Protein AF-A0A3D2VH18-F1 (afdb_monomer_lite)

pLDDT: mean 82.27, std 6.6, range [60.28, 90.25]

Sequence (54 aa):
NLMNLCRVHPHSAYRWFMEMYIDSAHWVMGPNVFGMGLFSDGGIFATKPYICGS

Radius of gyration: 10.83 Å; chains: 1; bounding box: 25×21×28 Å

Foldseek 3Di:
DVCLVVVPDLVVVLVVCCVPDPPNDPVVSVCCRCPANNVVVVAPNHVDHPDDDD

Structure (mmCIF, N/CA/C/O backbone):
data_AF-A0A3D2VH18-F1
#
_entry.id   AF-A0A3D2VH18-F1
#
loop_
_atom_site.group_PDB
_atom_site.id
_atom_site.type_symbol
_atom_site.label_atom_id
_atom_site.label_alt_id
_atom_site.label_comp_id
_atom_site.label_asym_id
_atom_site.label_entity_id
_atom_site.label_seq_id
_atom_site.pdbx_PDB_ins_code
_atom_site.Cartn_x
_atom_site.Cartn_y
_atom_site.Cartn_z
_atom_site.occupancy
_atom_site.B_iso_or_equiv
_atom_site.auth_seq_id
_atom_site.auth_comp_id
_atom_site.auth_asym_id
_atom_site.auth_ato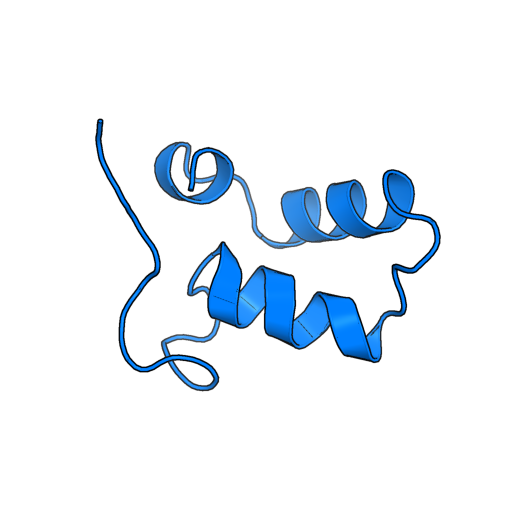m_id
_atom_site.pdbx_PDB_model_num
ATOM 1 N N . ASN A 1 1 ? -6.434 3.620 1.812 1.00 77.69 1 ASN A N 1
ATOM 2 C CA . ASN A 1 1 ? -7.781 3.905 2.363 1.00 77.69 1 ASN A CA 1
ATOM 3 C C . ASN A 1 1 ? -8.912 3.264 1.577 1.00 77.69 1 ASN A C 1
ATOM 5 O O . ASN A 1 1 ? -9.402 2.251 2.050 1.00 77.69 1 ASN A O 1
ATOM 9 N N . LEU A 1 2 ? -9.310 3.761 0.396 1.00 82.88 2 LEU A N 1
ATOM 10 C CA . LEU A 1 2 ? -10.510 3.249 -0.295 1.00 82.88 2 LEU A CA 1
ATOM 11 C C . LEU A 1 2 ? -10.458 1.740 -0.597 1.00 82.88 2 LEU A C 1
ATOM 13 O O . LEU A 1 2 ? -11.388 1.023 -0.261 1.00 82.88 2 LEU A O 1
ATOM 17 N N . MET A 1 3 ? -9.346 1.234 -1.142 1.00 84.94 3 MET A N 1
ATOM 18 C CA . MET A 1 3 ? -9.187 -0.203 -1.430 1.00 84.94 3 MET A CA 1
ATOM 19 C C . MET A 1 3 ? -9.266 -1.084 -0.173 1.00 84.94 3 MET A C 1
ATOM 21 O O . MET A 1 3 ? -9.802 -2.186 -0.235 1.00 84.94 3 MET A O 1
ATOM 25 N N . ASN A 1 4 ? -8.789 -0.577 0.970 1.00 84.75 4 ASN A N 1
ATOM 26 C CA . ASN A 1 4 ? -8.893 -1.267 2.255 1.00 84.75 4 ASN A CA 1
ATOM 27 C C . ASN A 1 4 ? -10.353 -1.281 2.751 1.00 84.75 4 ASN A C 1
ATOM 29 O O . ASN A 1 4 ? -10.891 -2.325 3.109 1.00 84.75 4 ASN A O 1
ATOM 33 N N . LEU A 1 5 ? -11.036 -0.131 2.678 1.00 84.69 5 LEU A N 1
ATOM 34 C CA . LEU A 1 5 ? -12.444 0.020 3.068 1.00 84.69 5 LEU A CA 1
ATOM 35 C C . LEU A 1 5 ? -13.394 -0.824 2.203 1.00 84.69 5 LEU A C 1
ATOM 37 O O . LEU A 1 5 ? -14.326 -1.434 2.720 1.00 84.69 5 LEU A O 1
ATOM 41 N N . CYS A 1 6 ? -13.130 -0.910 0.900 1.00 87.44 6 CYS A N 1
ATOM 42 C CA . CYS A 1 6 ? -13.893 -1.726 -0.044 1.00 87.44 6 CYS A CA 1
ATOM 43 C C . CYS A 1 6 ? -13.521 -3.219 -0.006 1.00 87.44 6 CYS A C 1
ATOM 45 O O . CYS A 1 6 ? -14.053 -3.984 -0.808 1.00 87.44 6 CYS A O 1
ATOM 47 N N . ARG A 1 7 ? -12.621 -3.644 0.896 1.00 83.88 7 ARG A N 1
ATOM 48 C CA . ARG A 1 7 ? -12.151 -5.036 1.032 1.00 83.88 7 ARG A CA 1
ATOM 49 C C . ARG A 1 7 ? -11.629 -5.630 -0.281 1.00 83.88 7 ARG A C 1
ATOM 51 O O . ARG A 1 7 ? -11.885 -6.790 -0.603 1.00 83.88 7 ARG A O 1
ATOM 58 N N . VAL A 1 8 ? -10.896 -4.828 -1.049 1.00 87.56 8 VAL A N 1
ATOM 59 C CA . VAL A 1 8 ? -10.236 -5.293 -2.272 1.00 87.56 8 VAL A CA 1
ATOM 60 C C . VAL A 1 8 ? -9.170 -6.321 -1.901 1.00 87.56 8 VAL A C 1
ATOM 62 O O . VAL A 1 8 ? -8.417 -6.128 -0.947 1.00 87.56 8 VAL A O 1
ATOM 65 N N . HIS A 1 9 ? -9.087 -7.412 -2.667 1.00 88.38 9 HIS A N 1
ATOM 66 C CA . HIS A 1 9 ? -8.085 -8.443 -2.422 1.00 88.38 9 HIS A CA 1
ATOM 67 C C . HIS A 1 9 ? -6.664 -7.842 -2.496 1.00 88.38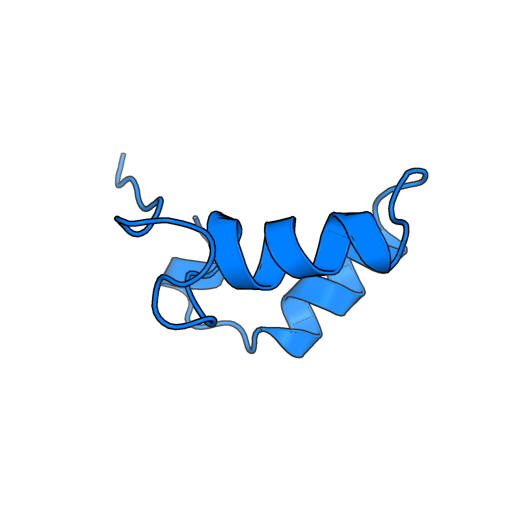 9 HIS A C 1
ATOM 69 O O . HIS A 1 9 ? -6.340 -7.202 -3.505 1.00 88.38 9 HIS A O 1
ATOM 75 N N . PRO A 1 10 ? -5.790 -8.071 -1.495 1.00 85.56 10 PRO A N 1
ATOM 76 C CA . PRO A 1 10 ? -4.487 -7.409 -1.421 1.00 85.56 10 PRO A CA 1
ATOM 77 C C . PRO A 1 10 ? -3.594 -7.616 -2.641 1.00 85.56 10 PRO A C 1
ATOM 79 O O . PRO A 1 10 ? -2.925 -6.693 -3.096 1.00 85.56 10 PRO A O 1
ATOM 82 N N . HIS A 1 11 ? -3.660 -8.804 -3.244 1.00 87.62 11 HIS A N 1
ATOM 83 C CA . HIS A 1 11 ? -2.921 -9.109 -4.472 1.00 87.62 11 HIS A CA 1
ATOM 84 C C . HIS A 1 11 ? -3.382 -8.288 -5.683 1.00 87.62 11 HIS A C 1
ATOM 86 O O . HIS A 1 11 ? -2.572 -7.928 -6.533 1.00 87.62 11 HIS A O 1
ATOM 92 N N . SER A 1 12 ? -4.676 -7.971 -5.766 1.00 88.69 12 SER A N 1
ATOM 93 C CA . SER A 1 12 ? -5.224 -7.159 -6.857 1.00 88.69 12 SER A CA 1
ATOM 94 C C . SER A 1 12 ? -4.814 -5.698 -6.704 1.00 88.69 12 SER A C 1
ATOM 96 O O . SER A 1 12 ? -4.414 -5.072 -7.680 1.00 88.69 12 SER A O 1
ATOM 98 N N . ALA A 1 13 ? -4.843 -5.175 -5.474 1.00 87.94 13 ALA A N 1
ATOM 99 C CA . ALA A 1 13 ? -4.332 -3.841 -5.177 1.00 87.94 13 ALA A CA 1
ATOM 100 C C . ALA A 1 13 ? -2.827 -3.742 -5.472 1.00 87.94 13 ALA A C 1
ATOM 102 O O . ALA A 1 13 ? -2.394 -2.800 -6.125 1.00 87.94 13 ALA A O 1
ATOM 103 N N . TYR A 1 14 ? -2.040 -4.743 -5.065 1.00 88.69 14 TYR A N 1
ATOM 104 C CA . TYR A 1 14 ? -0.607 -4.806 -5.351 1.00 88.69 14 TYR A CA 1
ATOM 105 C C . TYR A 1 14 ? -0.309 -4.771 -6.851 1.00 88.69 14 TYR A C 1
ATOM 107 O O . TYR A 1 14 ? 0.508 -3.966 -7.285 1.00 88.69 14 TYR A O 1
ATOM 115 N N . ARG A 1 15 ? -1.004 -5.587 -7.655 1.00 90.25 15 ARG A N 1
ATOM 116 C CA . ARG A 1 15 ? -0.857 -5.565 -9.120 1.00 90.25 15 ARG A CA 1
ATOM 117 C C . ARG A 1 15 ? -1.191 -4.201 -9.710 1.00 90.25 15 ARG A C 1
ATOM 119 O O . ARG A 1 15 ? -0.423 -3.690 -10.509 1.00 90.25 15 ARG A O 1
ATOM 126 N N . TRP A 1 16 ? -2.275 -3.583 -9.249 1.00 90.19 16 TRP A N 1
ATOM 127 C CA . TRP A 1 16 ? -2.657 -2.248 -9.699 1.00 90.19 16 TRP A CA 1
ATOM 128 C C . TRP A 1 16 ? -1.578 -1.197 -9.386 1.00 90.19 16 TRP A C 1
ATOM 130 O O . TRP A 1 16 ? -1.228 -0.402 -10.254 1.00 90.19 16 TRP A O 1
ATOM 140 N N . PHE A 1 17 ? -0.989 -1.229 -8.184 1.00 88.00 17 PHE A N 1
ATOM 141 C CA . PHE A 1 17 ? 0.128 -0.344 -7.823 1.00 88.00 17 PHE A CA 1
ATOM 142 C C . PHE A 1 17 ? 1.404 -0.633 -8.626 1.00 88.00 17 PHE A C 1
ATOM 144 O O . PHE A 1 17 ? 2.139 0.298 -8.935 1.00 88.00 17 PHE A O 1
ATOM 151 N N . MET A 1 18 ? 1.648 -1.894 -8.991 1.00 88.31 18 MET A N 1
ATOM 152 C CA . MET A 1 18 ? 2.773 -2.296 -9.844 1.00 88.31 18 MET A CA 1
ATOM 153 C C . MET A 1 18 ? 2.616 -1.878 -11.315 1.00 88.31 18 MET A C 1
ATOM 155 O O . MET A 1 18 ? 3.603 -1.800 -12.034 1.00 88.31 18 MET A O 1
ATOM 159 N N . GLU A 1 19 ? 1.391 -1.643 -11.783 1.00 90.12 19 GLU A N 1
ATOM 160 C CA . GLU A 1 19 ? 1.113 -1.260 -13.175 1.00 90.12 19 GLU A CA 1
ATOM 161 C C . GLU A 1 19 ? 0.977 0.261 -13.353 1.00 90.12 19 GLU A C 1
ATOM 163 O O . GLU A 1 19 ? 1.290 0.789 -14.418 1.00 90.12 19 GLU A O 1
ATOM 168 N N . MET A 1 20 ? 0.514 0.976 -12.323 1.00 90.19 20 MET A N 1
ATOM 169 C CA . MET A 1 20 ? 0.229 2.417 -12.393 1.00 90.19 20 MET A CA 1
ATOM 170 C C . MET A 1 20 ? 1.427 3.323 -12.100 1.00 90.19 20 MET A C 1
ATOM 172 O O . MET A 1 20 ? 1.394 4.502 -12.453 1.00 90.19 20 MET A O 1
ATOM 176 N N . TYR A 1 21 ? 2.466 2.809 -11.443 1.00 87.50 21 TYR A N 1
ATOM 177 C CA . TYR A 1 21 ? 3.590 3.613 -10.971 1.00 87.50 21 TYR A CA 1
ATOM 178 C C . TYR A 1 21 ? 4.901 3.161 -11.610 1.00 87.50 21 TYR A C 1
ATOM 180 O O . TYR A 1 21 ? 5.178 1.976 -11.718 1.00 87.50 21 TYR A O 1
ATOM 188 N N . ILE A 1 22 ? 5.733 4.115 -12.031 1.00 85.38 22 ILE A N 1
ATOM 189 C CA . ILE A 1 22 ? 7.016 3.818 -12.690 1.00 85.38 22 ILE A CA 1
ATOM 190 C C . ILE A 1 22 ? 8.114 3.408 -11.694 1.00 85.38 22 ILE A C 1
ATOM 192 O O . ILE A 1 22 ? 9.090 2.763 -12.067 1.00 85.38 22 ILE A O 1
ATOM 196 N N . ASP A 1 23 ? 7.952 3.766 -10.420 1.00 86.00 23 ASP A N 1
ATOM 197 C CA . ASP A 1 23 ? 8.842 3.436 -9.303 1.00 86.00 23 ASP A CA 1
ATOM 198 C C . ASP A 1 23 ? 8.380 2.191 -8.525 1.00 86.00 23 ASP A C 1
ATOM 200 O O . ASP A 1 23 ? 8.850 1.909 -7.418 1.00 86.00 23 ASP A O 1
ATOM 204 N N . SER A 1 24 ? 7.477 1.400 -9.106 1.00 82.12 24 SER A N 1
ATOM 205 C CA . SER A 1 24 ? 6.963 0.193 -8.478 1.00 82.12 24 SER A CA 1
ATOM 206 C C . SER A 1 24 ? 7.961 -0.965 -8.575 1.00 82.12 24 SER A C 1
ATOM 208 O O . SER A 1 24 ? 7.887 -1.839 -9.441 1.00 82.12 24 SER A O 1
ATOM 210 N N . ALA A 1 25 ? 8.918 -0.995 -7.654 1.00 86.75 25 ALA A N 1
ATOM 211 C CA . ALA A 1 25 ? 9.778 -2.154 -7.461 1.00 86.75 25 ALA A CA 1
ATOM 212 C C . ALA A 1 25 ? 9.148 -3.134 -6.459 1.00 86.75 25 ALA A C 1
ATOM 214 O O . ALA A 1 25 ? 8.581 -2.727 -5.441 1.00 86.75 25 ALA A O 1
ATOM 215 N N . HIS A 1 26 ? 9.298 -4.441 -6.706 1.00 81.25 26 HIS A N 1
ATOM 216 C CA . HIS A 1 26 ? 8.701 -5.493 -5.873 1.00 81.25 26 HIS A CA 1
ATOM 217 C C . HIS A 1 26 ? 9.037 -5.356 -4.378 1.00 81.25 26 HIS A C 1
ATOM 219 O O . HIS A 1 26 ? 8.164 -5.550 -3.533 1.00 81.25 26 HIS A O 1
ATOM 225 N N . TRP A 1 27 ? 10.279 -4.981 -4.060 1.00 84.50 27 TRP A N 1
ATOM 226 C CA . TRP A 1 27 ? 10.763 -4.804 -2.688 1.00 84.50 27 TRP A CA 1
ATOM 227 C C . TRP A 1 27 ? 10.202 -3.552 -1.995 1.00 84.50 27 TRP A C 1
ATOM 229 O O . TRP A 1 27 ? 10.152 -3.517 -0.769 1.00 84.50 27 TRP A O 1
ATOM 239 N N . VAL A 1 28 ? 9.746 -2.553 -2.759 1.00 87.38 28 VAL A N 1
ATOM 240 C CA . VAL A 1 28 ? 9.124 -1.325 -2.234 1.00 87.38 28 VAL A CA 1
ATOM 241 C C . VAL A 1 28 ? 7.623 -1.529 -2.059 1.00 87.38 28 VAL A C 1
ATOM 243 O O . VAL A 1 28 ? 7.066 -1.247 -0.999 1.00 87.38 28 VAL A O 1
ATOM 246 N N . MET A 1 29 ? 6.953 -2.060 -3.085 1.00 87.56 29 MET A N 1
ATOM 247 C CA . MET A 1 29 ? 5.495 -2.202 -3.066 1.00 87.56 29 MET A CA 1
ATOM 248 C C . MET A 1 29 ? 5.004 -3.314 -2.143 1.00 87.56 29 MET A C 1
ATOM 250 O O . MET A 1 29 ? 3.877 -3.233 -1.664 1.00 87.56 29 MET A O 1
ATOM 254 N N . GLY A 1 30 ? 5.833 -4.318 -1.845 1.00 85.19 30 GLY A N 1
ATOM 255 C CA . GLY A 1 30 ? 5.508 -5.364 -0.872 1.00 85.19 30 GLY A CA 1
ATOM 256 C C . GLY A 1 30 ? 5.112 -4.788 0.499 1.00 85.19 30 GLY A C 1
ATOM 257 O O . GLY A 1 30 ? 3.940 -4.853 0.873 1.00 85.19 30 GLY A O 1
ATOM 258 N N . PRO A 1 31 ? 6.044 -4.173 1.244 1.00 83.38 31 PRO A N 1
ATOM 259 C CA . PRO A 1 31 ? 5.738 -3.598 2.554 1.00 83.38 31 PRO A CA 1
ATOM 260 C C . PRO A 1 31 ? 4.746 -2.423 2.482 1.00 83.38 31 PRO A C 1
ATOM 262 O O . PRO A 1 31 ? 3.880 -2.294 3.350 1.00 83.38 31 PRO A O 1
ATOM 265 N N . ASN A 1 32 ? 4.801 -1.602 1.427 1.00 85.75 32 ASN A N 1
ATOM 266 C CA . ASN A 1 32 ? 3.924 -0.434 1.307 1.00 85.75 32 ASN A CA 1
ATOM 267 C C . ASN A 1 32 ? 2.455 -0.807 1.073 1.00 85.75 32 ASN A C 1
ATOM 269 O O . ASN A 1 32 ? 1.578 -0.237 1.719 1.00 85.75 32 ASN A O 1
ATOM 273 N N . VAL A 1 33 ? 2.162 -1.755 0.178 1.00 85.44 33 VAL A N 1
ATOM 274 C CA . VAL A 1 33 ? 0.776 -2.139 -0.131 1.00 85.44 33 VAL A CA 1
ATOM 275 C C . VAL A 1 33 ? 0.237 -3.110 0.915 1.00 85.44 33 VAL A C 1
ATOM 277 O O . VAL A 1 33 ? -0.836 -2.868 1.470 1.00 85.44 33 VAL A O 1
ATOM 280 N N . PHE A 1 34 ? 0.971 -4.186 1.215 1.00 84.94 34 PHE A N 1
ATOM 281 C CA . PHE A 1 34 ? 0.478 -5.233 2.114 1.00 84.94 34 PHE A CA 1
ATOM 282 C C . PHE A 1 34 ? 0.536 -4.824 3.587 1.00 84.94 34 PHE A C 1
ATOM 284 O O . PHE A 1 34 ? -0.382 -5.169 4.332 1.00 84.94 34 PHE A O 1
ATOM 291 N N . GLY A 1 35 ? 1.561 -4.075 3.995 1.00 83.94 35 GLY A N 1
ATOM 292 C CA . GLY A 1 35 ? 1.697 -3.578 5.361 1.00 83.94 35 GLY A CA 1
ATOM 293 C C . GLY A 1 35 ? 0.970 -2.259 5.563 1.00 83.94 35 GLY A C 1
ATOM 294 O O . GLY A 1 35 ? -0.090 -2.202 6.183 1.00 83.94 35 GLY A O 1
ATOM 295 N N . MET A 1 36 ? 1.510 -1.179 4.997 1.00 80.94 36 MET A N 1
ATOM 296 C CA . MET A 1 36 ? 1.011 0.171 5.284 1.00 80.94 36 MET A CA 1
ATOM 297 C C . MET A 1 36 ? -0.383 0.442 4.685 1.00 80.94 36 MET A C 1
ATOM 299 O O . MET A 1 36 ? -1.244 1.019 5.347 1.00 80.94 36 MET A O 1
ATOM 303 N N . GLY A 1 37 ? -0.623 0.031 3.437 1.00 80.88 37 GLY A N 1
ATOM 304 C CA . GLY A 1 37 ? 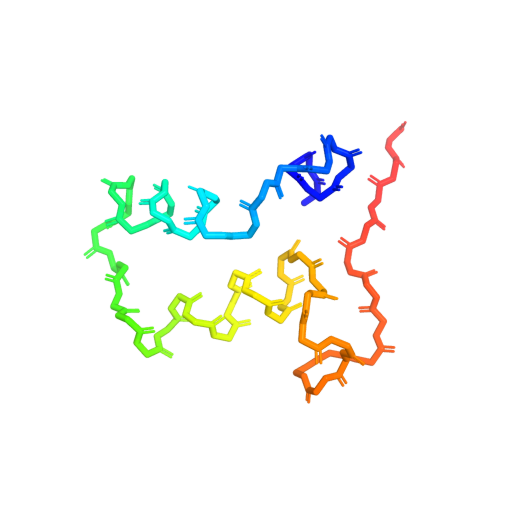-1.822 0.396 2.676 1.00 80.88 37 GLY A CA 1
ATOM 305 C C . GLY A 1 37 ? -3.074 -0.419 3.006 1.00 80.88 37 GLY A C 1
ATOM 306 O O . GLY A 1 37 ? -4.181 0.132 3.016 1.00 80.88 37 GLY A O 1
ATOM 307 N N . LEU A 1 38 ? -2.909 -1.720 3.254 1.00 81.94 38 LEU A N 1
ATOM 308 C CA . LEU A 1 38 ? -4.010 -2.660 3.490 1.00 81.94 38 LEU A CA 1
ATOM 309 C C . LEU A 1 38 ? -3.981 -3.326 4.865 1.00 81.94 38 LEU A C 1
ATOM 311 O O . LEU A 1 38 ? -4.963 -3.968 5.223 1.00 81.94 38 LEU A O 1
ATOM 315 N N . PHE A 1 39 ? -2.900 -3.181 5.638 1.00 82.00 39 PHE A N 1
ATOM 316 C CA . PHE A 1 39 ? -2.751 -3.827 6.949 1.00 82.00 39 PHE A CA 1
ATOM 317 C C . PHE A 1 39 ? -2.995 -5.349 6.911 1.00 82.00 39 PHE A C 1
ATOM 319 O O . PHE A 1 39 ? -3.514 -5.956 7.845 1.00 82.00 39 PHE A O 1
ATOM 326 N N . SER A 1 40 ? -2.662 -5.972 5.780 1.00 77.38 40 SER A N 1
ATOM 327 C CA . SER A 1 40 ? -2.876 -7.400 5.518 1.00 77.38 40 SER A CA 1
ATOM 328 C C . SER A 1 40 ? -1.778 -8.288 6.104 1.00 77.38 40 SER A C 1
ATOM 330 O O . SER A 1 40 ? -1.943 -9.500 6.191 1.00 77.38 40 SER A O 1
ATOM 332 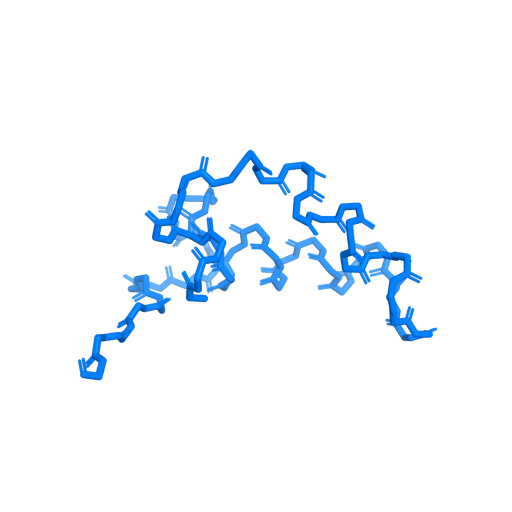N N . ASP A 1 41 ? -0.672 -7.680 6.529 1.00 76.94 41 ASP A N 1
ATOM 333 C CA . ASP A 1 41 ? 0.447 -8.331 7.205 1.00 76.94 41 ASP A CA 1
ATOM 334 C C . ASP A 1 41 ? 0.199 -8.553 8.709 1.00 76.94 41 ASP A C 1
ATOM 336 O O . ASP A 1 41 ? 1.081 -9.041 9.409 1.00 76.94 41 ASP A O 1
ATOM 340 N N . GLY A 1 42 ? -0.980 -8.186 9.225 1.00 72.44 42 GLY A N 1
ATOM 341 C CA . GLY A 1 42 ? -1.325 -8.349 10.638 1.00 72.44 42 GLY A CA 1
ATOM 342 C C . GLY A 1 42 ? -0.559 -7.413 11.575 1.00 72.44 42 GLY A C 1
ATOM 343 O O . GLY A 1 42 ? -0.536 -7.651 12.781 1.00 72.44 42 GLY A O 1
ATOM 344 N N . GLY A 1 43 ? 0.054 -6.356 11.038 1.00 72.31 43 GLY A N 1
ATOM 345 C CA . GLY A 1 43 ? 0.770 -5.353 11.818 1.00 72.31 43 GLY A CA 1
ATOM 346 C C . GLY A 1 43 ? 2.259 -5.634 12.030 1.00 72.31 43 GLY A C 1
ATOM 347 O O . GLY A 1 43 ? 2.848 -5.142 12.991 1.00 72.31 43 GLY A O 1
ATOM 348 N N . ILE A 1 44 ? 2.882 -6.412 11.140 1.00 75.06 44 ILE A N 1
ATOM 349 C CA . ILE A 1 44 ? 4.341 -6.621 11.123 1.00 75.06 44 ILE A CA 1
ATOM 350 C C . ILE A 1 44 ? 5.064 -5.323 10.733 1.00 75.06 44 ILE A C 1
ATOM 352 O O . ILE A 1 44 ? 6.107 -4.995 11.296 1.00 75.06 44 ILE A O 1
ATOM 356 N N . PHE A 1 45 ? 4.507 -4.575 9.783 1.00 70.12 45 PHE A N 1
ATOM 357 C CA . PHE A 1 45 ? 5.101 -3.353 9.250 1.00 70.12 45 PHE A CA 1
ATOM 358 C C . PHE A 1 45 ? 4.554 -2.073 9.898 1.00 70.12 45 PHE A C 1
ATOM 360 O O . PHE A 1 45 ? 5.266 -1.076 9.998 1.00 70.12 45 PHE A O 1
ATOM 367 N N . ALA A 1 46 ? 3.304 -2.081 10.364 1.00 68.94 46 ALA A N 1
ATOM 368 C CA . ALA A 1 46 ? 2.675 -0.941 11.029 1.00 68.94 46 ALA A CA 1
ATOM 369 C C . ALA A 1 46 ? 1.924 -1.395 12.286 1.00 68.94 46 ALA A C 1
ATOM 371 O O . ALA A 1 46 ? 1.306 -2.447 12.301 1.00 68.94 46 ALA A O 1
ATOM 372 N N . THR A 1 47 ? 1.922 -0.592 13.349 1.00 68.19 47 THR A N 1
ATOM 373 C CA . THR A 1 47 ? 1.244 -0.953 14.611 1.00 68.19 47 THR A CA 1
ATOM 374 C C . THR A 1 47 ? -0.248 -0.615 14.625 1.00 68.19 47 THR A C 1
ATOM 376 O O . THR A 1 47 ? -0.986 -1.119 15.470 1.00 68.19 47 THR A O 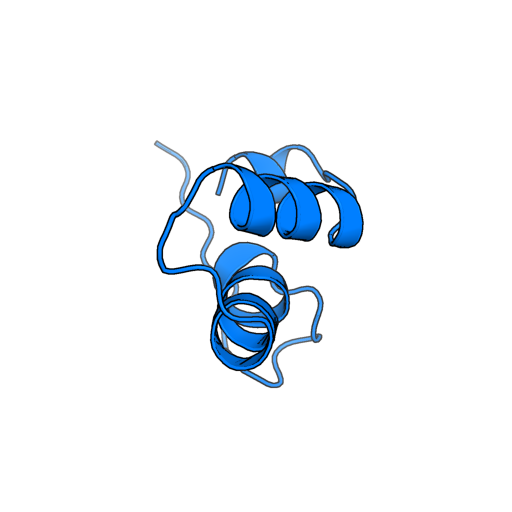1
ATOM 379 N N . LYS A 1 48 ? -0.710 0.246 13.710 1.00 75.50 48 LYS A N 1
ATOM 380 C CA . LYS A 1 48 ? -2.117 0.644 13.563 1.00 75.50 48 LYS A CA 1
ATOM 381 C C . LYS A 1 48 ? -2.492 0.721 12.079 1.00 75.50 48 LYS A C 1
ATOM 383 O O . LYS A 1 48 ? -1.661 1.163 11.285 1.00 75.50 48 LYS A O 1
ATOM 388 N N . PRO A 1 49 ? -3.725 0.344 11.699 1.00 76.62 49 PRO A N 1
ATOM 389 C CA . PRO A 1 49 ? -4.165 0.432 10.316 1.00 76.62 49 PRO A CA 1
ATOM 390 C C . PRO A 1 49 ? -4.344 1.898 9.901 1.00 76.62 49 PRO A C 1
ATOM 392 O O . PRO A 1 49 ? -5.008 2.676 10.589 1.00 76.62 49 PRO A O 1
ATOM 395 N N . TYR A 1 50 ? -3.777 2.272 8.753 1.00 78.56 50 TYR A N 1
ATOM 396 C CA . TYR A 1 50 ? -4.000 3.584 8.148 1.00 78.56 50 TYR A CA 1
ATOM 397 C C . TYR A 1 50 ? -5.378 3.596 7.492 1.00 78.56 50 TYR A C 1
ATOM 399 O O . TYR A 1 50 ? -5.553 3.105 6.378 1.00 78.56 50 TYR A O 1
ATOM 407 N N . ILE A 1 51 ? -6.369 4.104 8.224 1.00 82.06 51 ILE A N 1
ATOM 408 C CA . ILE A 1 51 ? -7.751 4.273 7.773 1.00 82.06 51 ILE A CA 1
ATOM 409 C C . ILE A 1 51 ? -8.219 5.644 8.256 1.00 82.06 51 ILE A C 1
ATOM 411 O O . ILE A 1 51 ? -8.024 5.998 9.415 1.00 82.06 51 ILE A O 1
ATOM 415 N N . CYS A 1 52 ? -8.825 6.424 7.367 1.00 76.69 52 CYS A N 1
ATOM 416 C CA . CYS A 1 52 ? -9.437 7.706 7.697 1.00 76.69 52 CYS A CA 1
ATOM 417 C C . CYS A 1 52 ? -10.790 7.793 6.986 1.00 76.69 52 CYS A C 1
ATOM 419 O O . CYS A 1 52 ? -10.882 7.432 5.809 1.00 76.69 52 CYS A O 1
ATOM 421 N N . GLY A 1 53 ? -11.819 8.225 7.714 1.00 70.69 53 GLY A N 1
ATOM 422 C CA . GLY A 1 53 ? -13.109 8.621 7.160 1.00 70.69 53 GLY A CA 1
ATOM 423 C C . GLY A 1 53 ? -13.166 10.143 7.119 1.00 70.69 53 GLY A C 1
ATOM 424 O O . GLY A 1 53 ? -12.848 10.781 8.122 1.00 70.69 53 GLY A O 1
ATOM 425 N N . SER A 1 54 ? -13.504 10.698 5.955 1.00 60.28 54 SER A N 1
ATOM 426 C CA . SER A 1 54 ? -13.873 12.109 5.832 1.00 60.28 54 SER A CA 1
ATOM 427 C C . SER A 1 54 ? -15.351 12.301 6.127 1.00 60.28 54 SER A C 1
ATOM 429 O O . SER A 1 54 ? -16.115 11.327 5.938 1.00 60.28 54 SER A O 1
#

Secondary struct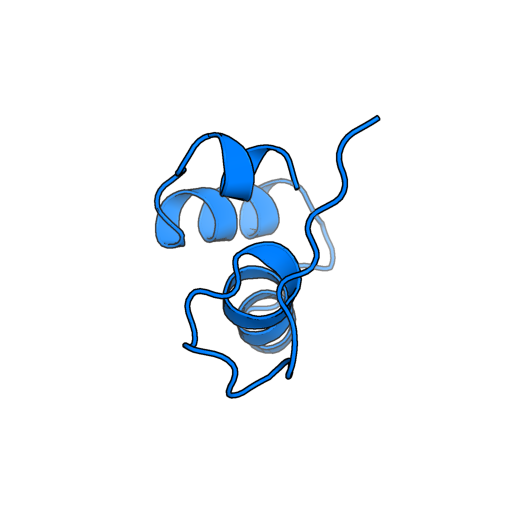ure (DSSP, 8-state):
-HHHHTT--HHHHHHHHHHH-TT--HHHHIIIIIIIIT-TTSSSS-SS------